Protein AF-A0A963CZF3-F1 (afdb_monomer)

Secondary structure (DSSP, 8-state):
--GGGS-GGGS-HHHHHHHHHHHHHHTT----THHHHHHHHHHHHHHHHHHH-TT--HHHHHHHHHHHHHHHHTSHHHHHHHHHHHHHHHHHHGGGHHHHHHHHHH-HHHHHHHHHHHHHHHHHHHHHHHHHHHHHHHHHHHHHHHHHHHH--

Mean predicted aligned error: 17.5 Å

Solvent-accessible surface area (backbone atoms only — not comparable to full-atom values): 8835 Å² total; per-residue (Å²): 132,82,74,80,84,53,67,72,91,78,57,56,52,59,61,54,53,50,50,52,53,53,50,42,47,73,70,70,47,89,74,59,76,68,62,60,54,52,50,54,53,50,46,50,50,50,55,52,44,42,73,77,36,79,82,66,55,59,54,78,68,44,46,67,56,52,54,52,52,47,44,58,67,74,22,71,67,29,53,53,49,51,51,59,71,46,39,69,62,44,65,71,46,60,80,48,47,63,58,53,52,44,52,70,73,65,35,68,62,63,55,48,53,52,50,51,54,53,50,52,51,52,51,53,50,53,53,52,52,51,53,52,50,52,52,51,50,53,50,50,53,51,51,52,50,53,51,48,58,65,71,75,105

pLDDT: mean 74.84, std 12.93, range [36.25, 96.06]

Structure (mmCIF, N/CA/C/O backbone):
data_AF-A0A963CZF3-F1
#
_entry.id   AF-A0A963CZF3-F1
#
loop_
_atom_site.group_PDB
_atom_site.id
_atom_site.type_symbol
_atom_site.label_atom_id
_atom_site.label_alt_id
_atom_site.label_comp_id
_atom_site.label_asym_id
_atom_site.label_entity_id
_atom_site.label_seq_id
_atom_site.pdbx_PDB_ins_code
_atom_site.Cartn_x
_atom_site.Cartn_y
_atom_site.Cartn_z
_atom_site.occupancy
_atom_site.B_iso_or_equiv
_atom_site.auth_seq_id
_atom_site.auth_comp_id
_atom_site.auth_asym_id
_atom_site.auth_atom_id
_atom_site.pdbx_PDB_model_num
ATOM 1 N N . GLU A 1 1 ? -18.343 18.651 -2.138 1.00 36.25 1 GLU A N 1
ATOM 2 C CA . GLU A 1 1 ? -18.312 19.657 -1.055 1.00 36.25 1 GLU A CA 1
ATOM 3 C C . GLU A 1 1 ? -17.444 19.188 0.106 1.00 36.25 1 GLU A C 1
ATOM 5 O O . GLU A 1 1 ? -17.446 17.982 0.386 1.00 36.25 1 GLU A O 1
ATOM 10 N N . PRO A 1 2 ? -16.677 20.097 0.735 1.00 46.62 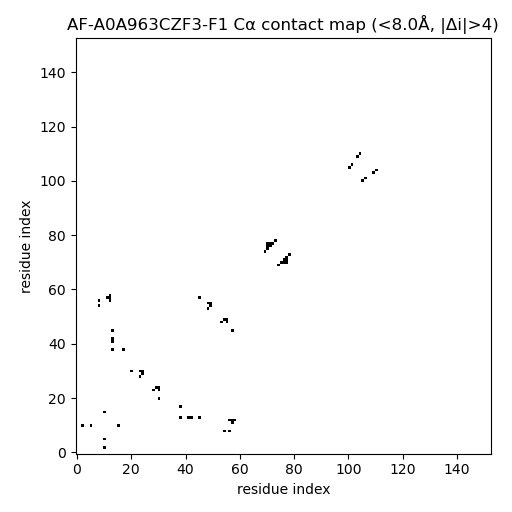2 PRO A N 1
ATOM 11 C CA . PRO A 1 2 ? -15.744 19.752 1.797 1.00 46.62 2 PRO A CA 1
ATOM 12 C C . PRO A 1 2 ? -16.531 19.398 3.064 1.00 46.62 2 PRO A C 1
ATOM 14 O O . PRO A 1 2 ? -17.229 20.217 3.645 1.00 46.62 2 PRO A O 1
ATOM 17 N N . ILE A 1 3 ? -16.435 18.134 3.482 1.00 50.88 3 ILE A N 1
ATOM 18 C CA . ILE A 1 3 ? -17.027 17.635 4.738 1.00 50.88 3 ILE A CA 1
ATOM 19 C C . ILE A 1 3 ? -16.246 18.148 5.965 1.00 50.88 3 ILE A C 1
ATOM 21 O O . ILE A 1 3 ? -16.723 18.038 7.087 1.00 50.88 3 ILE A O 1
ATOM 25 N N . PHE A 1 4 ? -15.070 18.740 5.744 1.00 44.84 4 PHE A N 1
ATOM 26 C CA . PHE A 1 4 ? -14.121 19.141 6.779 1.00 44.84 4 PHE A CA 1
ATOM 27 C C . PHE A 1 4 ? -14.515 20.387 7.591 1.00 44.84 4 PHE A C 1
ATOM 29 O O . PHE A 1 4 ? -13.958 20.565 8.667 1.00 44.84 4 PHE A O 1
ATOM 36 N N . ASP A 1 5 ? -15.484 21.195 7.140 1.00 45.16 5 ASP A N 1
ATOM 37 C CA . ASP A 1 5 ? -15.889 22.439 7.829 1.00 45.16 5 ASP A CA 1
ATOM 38 C C . ASP A 1 5 ? -17.073 22.274 8.800 1.00 45.16 5 ASP A C 1
ATOM 40 O O . ASP A 1 5 ? -17.562 23.251 9.368 1.00 45.16 5 ASP A O 1
ATOM 44 N N . LYS A 1 6 ? -17.562 21.046 9.015 1.00 49.34 6 LYS A N 1
ATOM 45 C CA . LYS A 1 6 ? -18.604 20.767 10.017 1.00 49.34 6 LYS A CA 1
ATOM 46 C C . LYS A 1 6 ? -17.974 20.184 11.285 1.00 49.34 6 LYS A C 1
ATOM 48 O O . LYS A 1 6 ? -17.048 19.379 11.170 1.00 49.34 6 LYS A O 1
ATOM 53 N N . PRO A 1 7 ? -18.446 20.557 12.492 1.00 49.00 7 PRO A N 1
ATOM 54 C CA . PRO A 1 7 ? -17.902 20.013 13.731 1.00 49.00 7 PRO A CA 1
ATOM 55 C C . PRO A 1 7 ? -17.983 18.478 13.704 1.00 49.00 7 PRO A C 1
ATOM 57 O O . PRO A 1 7 ? -19.011 17.919 13.332 1.00 49.00 7 PRO A O 1
ATOM 60 N N . LEU A 1 8 ? -16.887 17.800 14.077 1.00 49.91 8 LEU A N 1
ATOM 61 C CA . LEU A 1 8 ? -16.679 16.347 13.910 1.00 49.91 8 LEU A CA 1
ATOM 62 C C . LEU A 1 8 ? -17.843 15.464 14.404 1.00 49.91 8 LEU A C 1
ATOM 64 O O . LEU A 1 8 ? -18.061 14.389 13.852 1.00 49.91 8 LEU A O 1
ATOM 68 N N . LYS A 1 9 ? -18.618 15.941 15.386 1.00 50.28 9 LYS A N 1
ATOM 69 C CA . LYS A 1 9 ? -19.845 15.308 15.902 1.00 50.28 9 LYS A CA 1
ATOM 70 C C . LYS A 1 9 ? -20.926 15.051 14.838 1.00 50.28 9 LYS A C 1
ATOM 72 O O . LYS A 1 9 ? -21.710 14.119 14.979 1.00 50.28 9 LYS A O 1
ATOM 77 N N . ASP A 1 10 ? -20.938 15.828 13.754 1.00 54.22 10 ASP A N 1
ATOM 78 C CA . ASP A 1 10 ? -21.929 15.721 12.674 1.00 54.22 10 ASP A CA 1
ATOM 79 C C . ASP A 1 10 ? -21.458 14.804 11.524 1.00 54.22 10 ASP A C 1
ATOM 81 O O . ASP A 1 10 ? -22.196 14.548 10.565 1.00 54.22 10 ASP A O 1
ATOM 85 N N . ILE A 1 11 ? -20.221 14.293 11.594 1.00 60.56 11 ILE A N 1
ATOM 86 C CA . ILE A 1 11 ? -19.622 13.440 10.566 1.00 60.56 11 ILE A CA 1
ATOM 87 C C . ILE A 1 11 ? -19.729 11.977 11.009 1.00 60.56 11 ILE A C 1
ATOM 89 O O . ILE A 1 11 ? -18.964 11.483 11.829 1.00 60.56 11 ILE A O 1
ATOM 93 N N . SER A 1 12 ? -20.676 11.248 10.417 1.00 64.69 12 SER A N 1
ATOM 94 C CA . SER A 1 12 ? -20.800 9.798 10.605 1.00 64.69 12 SER A CA 1
ATOM 95 C C . SER A 1 12 ? -19.526 9.076 10.147 1.00 64.69 12 SER A C 1
ATOM 97 O O . SER A 1 12 ? -19.149 9.145 8.971 1.00 64.69 12 SER A O 1
ATOM 99 N N . PHE A 1 13 ? -18.890 8.347 11.069 1.00 68.19 13 PHE A N 1
ATOM 100 C CA . PHE A 1 13 ? -17.745 7.477 10.78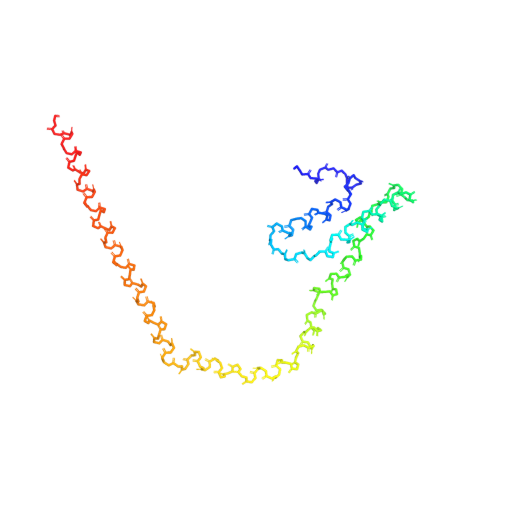9 1.00 68.19 13 PHE A CA 1
ATOM 101 C C . PHE A 1 13 ? -18.038 6.516 9.628 1.00 68.19 13 PHE A C 1
ATOM 103 O O . PHE A 1 13 ? -17.214 6.388 8.718 1.00 68.19 13 PHE A O 1
ATOM 110 N N . GLY A 1 14 ? -19.242 5.931 9.588 1.00 64.38 14 GLY A N 1
ATOM 111 C CA . GLY A 1 14 ? -19.690 5.078 8.493 1.00 64.38 14 GLY A CA 1
ATOM 112 C C . GLY A 1 14 ? -19.648 5.773 7.131 1.00 64.38 14 GLY A C 1
ATOM 113 O O . GLY A 1 14 ? -19.151 5.189 6.170 1.00 64.38 14 GLY A O 1
ATOM 114 N N . LYS A 1 15 ? -20.081 7.039 7.027 1.00 67.81 15 LYS A N 1
ATOM 115 C CA . LYS A 1 15 ? -20.038 7.809 5.763 1.00 67.81 15 LYS A CA 1
ATOM 116 C C . LYS A 1 15 ? -18.611 8.131 5.313 1.00 67.81 15 LYS A C 1
ATOM 118 O O . LYS A 1 15 ? -18.324 8.081 4.114 1.00 67.81 15 LYS A O 1
ATOM 123 N N . THR A 1 16 ? -17.720 8.449 6.249 1.00 71.06 16 THR A N 1
ATOM 124 C CA . THR A 1 16 ? -16.304 8.720 5.949 1.00 71.06 16 THR A CA 1
ATOM 125 C C . THR A 1 16 ? -15.592 7.455 5.481 1.00 71.06 16 THR A C 1
ATOM 127 O O . THR A 1 16 ? -14.933 7.471 4.441 1.00 71.06 16 THR A O 1
ATOM 130 N N . LEU A 1 17 ? -15.802 6.332 6.173 1.00 69.88 17 LEU A N 1
ATOM 131 C CA . LEU A 1 17 ? -15.264 5.030 5.782 1.00 69.88 17 LEU A CA 1
ATOM 132 C C . LEU A 1 17 ? -15.809 4.582 4.414 1.00 69.88 17 LEU A C 1
ATOM 134 O O . LEU A 1 17 ? -15.054 4.101 3.569 1.00 69.88 17 LEU A O 1
ATOM 138 N N . LEU A 1 18 ? -17.099 4.824 4.148 1.00 66.62 18 LEU A N 1
ATOM 139 C CA . LEU A 1 18 ? -17.738 4.561 2.856 1.00 66.62 18 LEU A CA 1
ATOM 140 C 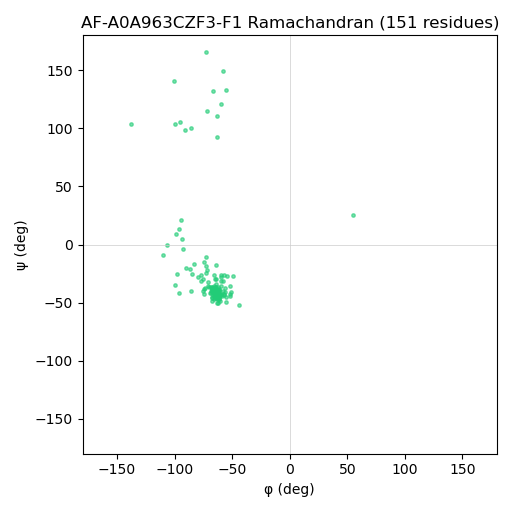C . LEU A 1 18 ? -17.055 5.332 1.717 1.00 66.62 18 LEU A C 1
ATOM 142 O O . LEU A 1 18 ? -16.779 4.757 0.664 1.00 66.62 18 LEU A O 1
ATOM 146 N N . ARG A 1 19 ? -16.746 6.619 1.928 1.00 69.19 19 ARG A N 1
ATOM 147 C CA . ARG A 1 19 ? -16.009 7.438 0.952 1.00 69.19 19 ARG A CA 1
ATOM 148 C C . ARG A 1 19 ? -14.585 6.943 0.737 1.00 69.19 19 ARG A C 1
ATOM 150 O O . ARG A 1 19 ? -14.121 6.972 -0.401 1.00 69.19 19 ARG A O 1
ATOM 157 N N . LEU A 1 20 ? -13.918 6.463 1.783 1.00 70.75 20 LEU A N 1
ATOM 158 C CA . LEU A 1 20 ? -12.561 5.922 1.702 1.00 70.75 20 LEU A CA 1
ATOM 159 C C . LEU A 1 20 ? -12.534 4.652 0.836 1.00 70.75 20 LEU A C 1
ATOM 161 O O . LEU A 1 20 ? -11.764 4.576 -0.117 1.00 70.75 20 LEU A O 1
ATOM 165 N N . PHE A 1 21 ? -13.474 3.725 1.053 1.00 64.69 21 PHE A N 1
ATOM 166 C CA . PHE A 1 21 ? -13.635 2.529 0.214 1.00 64.69 21 PHE A CA 1
ATOM 167 C C . PHE A 1 21 ? -14.116 2.833 -1.215 1.00 64.69 21 PHE A C 1
ATOM 169 O O . PHE A 1 21 ? -13.703 2.175 -2.166 1.00 64.69 21 PHE A O 1
ATOM 176 N N . GLN A 1 22 ? -14.995 3.821 -1.407 1.00 64.38 22 GLN A N 1
ATOM 177 C CA . GLN A 1 22 ? -15.424 4.253 -2.745 1.00 64.38 22 GLN A CA 1
ATOM 178 C C . GLN A 1 22 ? -14.286 4.893 -3.537 1.00 64.38 22 GLN A C 1
ATOM 180 O O . GLN A 1 22 ? -14.158 4.638 -4.731 1.00 64.38 22 GLN A O 1
ATOM 185 N N . THR A 1 23 ? -13.463 5.699 -2.871 1.00 66.75 23 THR A N 1
ATOM 186 C CA . THR A 1 23 ? -12.253 6.279 -3.456 1.00 66.75 23 THR A CA 1
ATOM 187 C C . THR A 1 23 ? -11.266 5.174 -3.802 1.00 66.75 23 THR A C 1
ATOM 189 O O . THR A 1 23 ? -10.779 5.137 -4.924 1.00 66.75 23 THR A O 1
ATOM 192 N N . ALA A 1 24 ? -11.073 4.205 -2.903 1.00 62.59 24 ALA A N 1
ATOM 193 C CA . ALA A 1 24 ? -10.225 3.048 -3.147 1.00 62.59 24 ALA A CA 1
ATOM 194 C C . ALA A 1 24 ? -10.644 2.244 -4.394 1.00 62.59 24 ALA A C 1
ATOM 196 O O . ALA A 1 24 ? -9.804 1.929 -5.231 1.00 62.59 24 ALA A O 1
ATOM 197 N N . ARG A 1 25 ? -11.952 2.006 -4.573 1.00 59.62 25 ARG A N 1
ATOM 198 C CA . ARG A 1 25 ? -12.507 1.382 -5.790 1.00 59.62 25 ARG A CA 1
ATOM 199 C C . ARG A 1 25 ? -12.302 2.216 -7.053 1.00 59.62 25 ARG A C 1
ATOM 201 O O . ARG A 1 25 ? -12.142 1.657 -8.128 1.00 59.62 25 ARG A O 1
ATOM 208 N N . ARG A 1 26 ? -12.339 3.546 -6.937 1.00 60.72 26 ARG A N 1
ATOM 209 C CA . ARG A 1 26 ? -12.163 4.474 -8.066 1.00 60.72 26 ARG A CA 1
ATOM 210 C C . ARG A 1 26 ? -10.717 4.515 -8.575 1.00 60.72 26 ARG A C 1
ATOM 212 O O . ARG A 1 26 ? -10.505 4.883 -9.720 1.00 60.72 26 ARG A O 1
ATOM 219 N N . PHE A 1 27 ? -9.757 4.121 -7.741 1.00 66.44 27 PHE A N 1
ATOM 220 C CA . PHE A 1 27 ? -8.353 3.921 -8.109 1.00 66.44 27 PHE A CA 1
ATOM 221 C C . PHE A 1 27 ? -8.037 2.460 -8.483 1.00 66.44 27 PHE A C 1
ATOM 223 O O . PHE A 1 27 ? -6.887 2.049 -8.390 1.00 66.44 27 PHE A O 1
ATOM 230 N N . GLU A 1 28 ? -9.051 1.671 -8.861 1.00 49.25 28 GLU A N 1
ATOM 231 C CA . GLU A 1 28 ? -8.915 0.273 -9.308 1.00 49.25 28 GLU A CA 1
ATOM 232 C C . GLU A 1 28 ? -8.184 -0.663 -8.324 1.00 49.25 28 GLU A C 1
ATOM 234 O O . GLU A 1 28 ? -7.654 -1.698 -8.717 1.00 49.25 28 GLU A O 1
ATOM 239 N N . MET A 1 29 ? -8.194 -0.363 -7.018 1.00 60.22 29 MET A N 1
ATOM 240 C CA . MET A 1 29 ? -7.837 -1.384 -6.028 1.00 60.22 29 MET A CA 1
ATOM 241 C C . MET A 1 29 ? -8.909 -2.487 -6.050 1.00 60.22 29 MET A C 1
ATOM 243 O O . MET A 1 29 ? -10.103 -2.179 -5.995 1.00 60.22 29 MET A O 1
ATOM 247 N N . GLU A 1 30 ? -8.517 -3.767 -6.107 1.00 48.91 30 GLU A N 1
ATOM 248 C CA . GLU A 1 30 ? -9.449 -4.902 -6.008 1.00 48.91 30 GLU A CA 1
ATOM 249 C C . GLU A 1 30 ? -10.145 -4.913 -4.635 1.00 48.91 30 GLU A C 1
ATOM 251 O O . GLU A 1 30 ? -9.656 -5.459 -3.646 1.00 48.91 30 GLU A O 1
ATOM 256 N N . VAL A 1 31 ? -11.319 -4.290 -4.546 1.00 52.25 31 VAL A N 1
ATOM 257 C CA . VAL A 1 31 ? -12.133 -4.282 -3.324 1.00 52.25 31 VAL A CA 1
ATOM 258 C C . VAL A 1 31 ? -13.097 -5.467 -3.378 1.00 52.25 31 VAL A C 1
ATOM 260 O O . VAL A 1 31 ? -14.145 -5.402 -4.020 1.00 52.25 31 VAL A O 1
ATOM 263 N N . GLN A 1 32 ? -12.737 -6.557 -2.697 1.00 47.25 32 GLN A N 1
ATOM 264 C CA . GLN A 1 32 ? -13.512 -7.802 -2.659 1.00 47.25 32 GLN A CA 1
ATOM 265 C C . GLN A 1 32 ? -14.954 -7.603 -2.119 1.00 47.25 32 GLN A C 1
ATOM 267 O O . GLN A 1 32 ? -15.169 -6.771 -1.229 1.00 47.25 32 GLN A O 1
ATOM 272 N N . PRO A 1 33 ? -15.949 -8.406 -2.562 1.00 54.66 33 PRO A N 1
ATOM 273 C CA . PRO A 1 33 ? -17.368 -8.282 -2.176 1.00 54.66 33 PRO A CA 1
ATOM 274 C C . PRO A 1 33 ? -17.643 -8.287 -0.660 1.00 54.66 33 PRO A C 1
ATOM 276 O O . PRO A 1 33 ? -18.606 -7.686 -0.185 1.00 54.66 33 PRO A O 1
ATOM 279 N N . GLN A 1 34 ? -16.767 -8.923 0.116 1.00 46.19 34 GLN A N 1
ATOM 280 C CA . GLN A 1 34 ? -16.825 -9.046 1.578 1.00 46.19 34 GLN A CA 1
ATOM 281 C C . GLN A 1 34 ? -16.806 -7.677 2.289 1.00 46.19 34 GLN A C 1
ATOM 283 O O . GLN A 1 34 ? -17.397 -7.499 3.356 1.00 46.19 34 GLN A O 1
ATOM 288 N N . LEU A 1 35 ? -16.191 -6.672 1.660 1.00 57.56 35 LEU A N 1
ATOM 289 C CA . LEU A 1 35 ? -16.068 -5.316 2.195 1.00 57.56 35 LEU A CA 1
ATOM 290 C C . LEU A 1 35 ? -17.399 -4.542 2.149 1.00 57.56 35 LEU A C 1
ATOM 292 O O . LEU A 1 35 ? -17.576 -3.581 2.894 1.00 57.56 35 LEU A O 1
ATOM 296 N N . VAL A 1 36 ? -18.370 -4.985 1.340 1.00 58.94 36 VAL A N 1
ATOM 297 C CA . VAL A 1 36 ? -19.738 -4.430 1.316 1.00 58.94 36 VAL A CA 1
ATOM 298 C C . VAL A 1 36 ? -20.566 -4.931 2.505 1.00 58.94 36 VAL A C 1
ATOM 300 O O . VAL A 1 36 ? -21.408 -4.206 3.032 1.00 58.94 36 VAL A O 1
ATOM 303 N N . LEU A 1 37 ? -20.312 -6.151 2.984 1.00 61.53 37 LEU A N 1
ATOM 304 C CA . LEU A 1 37 ? -21.008 -6.696 4.150 1.00 61.53 37 LEU A CA 1
ATOM 305 C C . LEU A 1 37 ? -20.510 -6.047 5.451 1.00 61.53 37 LEU A C 1
ATOM 307 O O . LEU A 1 37 ? -21.324 -5.689 6.300 1.00 61.53 37 LEU A O 1
ATOM 311 N N . LEU A 1 38 ? -19.201 -5.774 5.552 1.00 64.75 38 LEU A N 1
ATOM 312 C CA . LEU A 1 38 ? -18.614 -4.982 6.641 1.00 64.75 38 LEU A CA 1
ATOM 313 C C . LEU A 1 38 ? -19.273 -3.596 6.753 1.00 64.75 38 LEU A C 1
ATOM 315 O O . LEU A 1 38 ? -19.521 -3.121 7.858 1.00 64.75 38 LEU A O 1
ATOM 319 N N . GLN A 1 39 ? -19.621 -2.972 5.622 1.00 60.62 39 GLN A N 1
ATOM 320 C CA . GLN A 1 39 ? -20.329 -1.687 5.604 1.00 60.62 39 GLN A CA 1
ATOM 321 C C . GLN A 1 39 ? -21.714 -1.785 6.256 1.00 60.62 39 GLN A C 1
ATOM 323 O O . GLN A 1 39 ? -22.069 -0.899 7.029 1.00 60.62 39 GLN A O 1
ATOM 328 N N . LYS A 1 40 ? -22.478 -2.860 6.009 1.00 68.69 40 LYS A N 1
ATOM 329 C CA . LYS A 1 40 ? -23.773 -3.087 6.679 1.00 68.69 40 LYS A CA 1
ATOM 330 C C . LYS A 1 40 ? -23.604 -3.336 8.177 1.00 68.69 40 LYS A C 1
ATOM 332 O O . LYS A 1 40 ? -24.368 -2.783 8.964 1.00 68.69 40 LYS A O 1
ATOM 337 N N . THR A 1 41 ? -22.594 -4.108 8.575 1.00 74.88 41 THR A N 1
ATOM 338 C CA . THR A 1 41 ? -22.311 -4.377 9.991 1.00 74.88 41 THR A CA 1
ATOM 339 C C . THR A 1 41 ? -21.910 -3.102 10.731 1.00 74.88 41 THR A C 1
ATOM 341 O O . THR A 1 41 ? -22.450 -2.819 11.795 1.00 74.88 41 THR A O 1
ATOM 344 N N . LEU A 1 42 ? -21.027 -2.287 10.149 1.00 69.69 4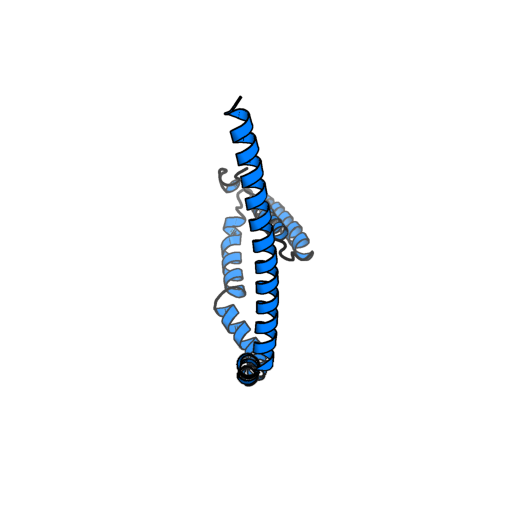2 LEU A N 1
ATOM 345 C CA . LEU A 1 42 ? -20.582 -1.027 10.746 1.00 69.69 42 LEU A CA 1
ATOM 346 C C . LEU A 1 42 ? -21.704 0.013 10.824 1.00 69.69 42 LEU A C 1
ATOM 348 O O . LEU A 1 42 ? -21.813 0.699 11.835 1.00 69.69 42 LEU A O 1
ATOM 352 N N . LEU A 1 43 ? -22.572 0.091 9.808 1.00 71.12 43 LEU A N 1
ATOM 353 C CA . LEU A 1 43 ? -23.737 0.979 9.840 1.00 71.12 43 LEU A CA 1
ATOM 354 C C . LEU A 1 43 ? -24.738 0.560 10.931 1.00 71.12 43 LEU A C 1
ATOM 356 O O . LEU A 1 43 ? -25.299 1.410 11.617 1.00 71.12 43 LEU A O 1
ATOM 360 N N . ASN A 1 44 ? -24.939 -0.748 11.116 1.00 72.69 44 ASN A N 1
ATOM 361 C CA . ASN A 1 44 ? -25.825 -1.277 12.151 1.00 72.69 44 ASN A CA 1
ATOM 362 C C . ASN A 1 44 ? -25.258 -1.054 13.563 1.00 72.69 44 ASN A C 1
ATOM 364 O O . ASN A 1 44 ? -25.985 -0.644 14.462 1.00 72.69 44 ASN A O 1
ATOM 368 N N . ILE A 1 45 ? -23.948 -1.262 13.744 1.00 72.69 45 ILE A N 1
ATOM 369 C CA . ILE A 1 45 ? -23.244 -0.973 15.004 1.00 72.69 45 ILE A CA 1
ATOM 370 C C . ILE A 1 45 ? -23.277 0.529 15.313 1.00 72.69 45 ILE A C 1
ATOM 372 O O . ILE A 1 45 ? -23.443 0.897 16.469 1.00 72.69 45 ILE A O 1
ATOM 376 N N . GLU A 1 46 ? -23.186 1.405 14.308 1.00 74.62 46 GLU A N 1
ATOM 377 C CA . GLU A 1 46 ? -23.337 2.853 14.500 1.00 74.62 46 GLU A CA 1
ATOM 378 C C . GLU A 1 46 ? -24.757 3.250 14.915 1.00 74.62 46 GLU A C 1
ATOM 380 O O . GLU A 1 46 ? -24.926 4.097 15.794 1.00 74.62 46 GLU A O 1
ATOM 385 N N . GLY A 1 47 ? -25.773 2.617 14.323 1.00 72.69 47 GLY A N 1
ATOM 386 C CA . GLY A 1 47 ? -27.169 2.800 14.717 1.00 72.69 47 GLY A CA 1
ATOM 387 C C . GLY A 1 47 ? -27.427 2.368 16.161 1.00 72.69 47 GLY A C 1
ATOM 388 O O . GLY A 1 47 ? -28.012 3.127 16.927 1.00 72.69 47 GLY A O 1
ATOM 389 N N . LEU A 1 48 ? -26.936 1.189 16.551 1.00 76.75 48 LEU A N 1
ATOM 390 C CA . LEU A 1 48 ? -27.040 0.683 17.924 1.00 76.75 48 LEU A CA 1
ATOM 391 C C . LEU A 1 48 ? -26.227 1.533 18.912 1.00 76.75 48 LEU A C 1
ATOM 393 O O . LEU A 1 48 ? -26.713 1.859 19.989 1.00 76.75 48 LEU A O 1
ATOM 397 N N . GLY A 1 49 ? -25.019 1.947 18.527 1.00 72.69 49 GLY A N 1
ATOM 398 C CA . GLY A 1 49 ? -24.143 2.791 19.337 1.00 72.69 49 GLY A CA 1
ATOM 399 C C . GLY A 1 49 ? -24.775 4.141 19.672 1.00 72.69 49 GLY A C 1
ATOM 400 O O . GLY A 1 49 ? -24.755 4.527 20.832 1.00 72.69 49 GLY A O 1
ATOM 401 N N . ARG A 1 50 ? -25.423 4.805 18.702 1.00 75.19 50 ARG A N 1
ATOM 402 C CA . ARG A 1 50 ? -26.165 6.057 18.952 1.00 75.19 50 ARG A CA 1
ATOM 403 C C . ARG A 1 50 ? -27.476 5.875 19.719 1.00 75.19 50 ARG A C 1
ATOM 405 O O . ARG A 1 50 ? -27.942 6.826 20.334 1.00 75.19 50 ARG A O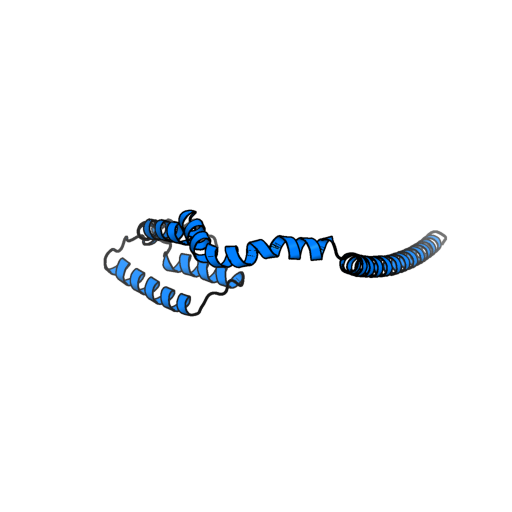 1
ATOM 412 N N . GLN A 1 51 ? -28.092 4.691 19.667 1.00 75.75 51 GLN A N 1
ATOM 413 C CA . GLN A 1 51 ? -29.254 4.378 20.511 1.00 75.75 51 GLN A CA 1
ATOM 414 C C . GLN A 1 51 ? -28.860 4.212 21.986 1.00 75.75 51 GLN A C 1
ATOM 416 O O . GLN A 1 51 ? -29.660 4.524 22.862 1.00 75.75 51 GLN A O 1
ATOM 421 N N . LEU A 1 52 ? -27.645 3.721 22.250 1.00 78.25 52 LEU A N 1
ATOM 422 C CA . LEU A 1 52 ? -27.095 3.516 23.594 1.00 78.25 52 LEU A CA 1
ATOM 423 C C . LEU A 1 52 ? -26.423 4.772 24.168 1.00 78.25 52 LEU A C 1
ATOM 425 O O . LEU A 1 52 ? -26.589 5.058 25.349 1.00 78.25 52 LEU A O 1
ATOM 429 N N . ASP A 1 53 ? -25.685 5.514 23.344 1.00 75.94 53 ASP A N 1
ATOM 430 C CA . ASP A 1 53 ? -25.031 6.776 23.694 1.00 75.94 53 ASP A CA 1
ATOM 431 C C . ASP A 1 53 ? -25.216 7.785 22.539 1.00 75.94 53 ASP A C 1
ATOM 433 O O . ASP A 1 53 ? -24.552 7.673 21.501 1.00 75.94 53 ASP A 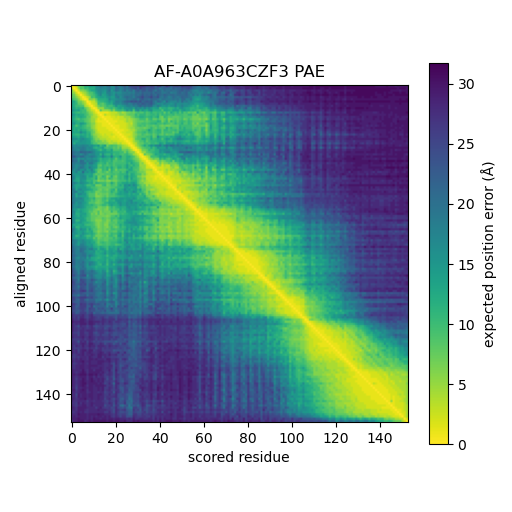O 1
ATOM 437 N N . PRO A 1 54 ? -26.130 8.764 22.685 1.00 75.19 54 PRO A N 1
ATOM 438 C CA . PRO A 1 54 ? -26.438 9.741 21.641 1.00 75.19 54 PRO A CA 1
ATOM 439 C C . PRO A 1 54 ? -25.239 10.590 21.198 1.00 75.19 54 PRO A C 1
ATOM 441 O O . PRO A 1 54 ? -25.210 11.034 20.048 1.00 75.19 54 PRO A O 1
ATOM 444 N N . ASP A 1 55 ? -24.251 10.784 22.077 1.00 72.06 55 ASP A N 1
ATOM 445 C CA . ASP A 1 55 ? -23.072 11.625 21.845 1.00 72.06 55 ASP A CA 1
ATOM 446 C C . ASP A 1 55 ? -21.834 10.807 21.416 1.00 72.06 55 ASP A C 1
ATOM 448 O O . ASP A 1 55 ? -20.722 11.340 21.315 1.00 72.06 55 ASP A O 1
ATOM 452 N N . LEU A 1 56 ? -22.011 9.511 21.123 1.00 72.00 56 LEU A N 1
ATOM 453 C CA . LEU A 1 56 ? -20.931 8.601 20.752 1.00 72.00 56 LEU A CA 1
ATOM 454 C C . LEU A 1 56 ? -20.239 9.010 19.440 1.00 72.00 56 LEU A C 1
ATOM 456 O O . LEU A 1 56 ? -20.754 8.816 18.333 1.00 72.00 56 LEU A O 1
ATOM 460 N N . ASP A 1 57 ? -18.991 9.462 19.559 1.00 73.31 57 ASP A N 1
ATOM 461 C CA . ASP A 1 57 ? -18.057 9.591 18.440 1.00 73.31 57 ASP A CA 1
ATOM 462 C C . ASP A 1 57 ? -17.326 8.255 18.197 1.00 73.31 57 ASP A C 1
ATOM 464 O O . ASP A 1 57 ? -16.355 7.883 18.875 1.00 73.31 57 ASP A O 1
ATOM 468 N N . LEU A 1 58 ? -17.792 7.515 17.188 1.00 71.50 58 LEU A N 1
ATOM 469 C CA . LEU A 1 58 ? -17.193 6.242 16.781 1.00 71.50 58 LEU A CA 1
ATOM 470 C C . LEU A 1 58 ? -15.775 6.386 16.236 1.00 71.50 58 LEU A C 1
ATOM 472 O O . LEU A 1 58 ? -14.990 5.455 16.387 1.00 71.50 58 LEU A O 1
ATOM 476 N N . TRP A 1 59 ? -15.416 7.516 15.621 1.00 71.94 59 TRP A N 1
ATOM 477 C CA . TRP A 1 59 ? -14.054 7.722 15.129 1.00 71.94 59 TRP A CA 1
ATOM 478 C C . TRP A 1 59 ? -13.083 7.816 16.298 1.00 71.94 59 TRP A C 1
ATOM 480 O O . TRP A 1 59 ? -12.078 7.102 16.333 1.00 71.94 59 TRP A O 1
ATOM 490 N N . LYS A 1 60 ? -13.420 8.639 17.297 1.00 73.31 60 LYS A N 1
ATOM 491 C CA . LYS A 1 60 ? -12.625 8.784 18.520 1.00 73.31 60 LYS A CA 1
ATOM 492 C C . LYS A 1 60 ? -12.456 7.446 19.243 1.00 73.31 60 LYS A C 1
ATOM 494 O O . LYS A 1 60 ? -11.362 7.137 19.714 1.00 73.31 60 LYS A O 1
ATOM 499 N N . THR A 1 61 ? -13.514 6.640 19.276 1.00 76.06 61 THR A N 1
ATOM 500 C CA . THR A 1 61 ? -13.522 5.335 19.951 1.00 76.06 61 THR A CA 1
ATOM 501 C C . THR A 1 61 ? -12.771 4.252 19.163 1.00 76.06 61 THR A C 1
ATOM 503 O O . THR A 1 61 ? -12.040 3.454 19.749 1.00 76.06 61 THR A O 1
ATOM 506 N N . ALA A 1 62 ? -12.900 4.222 17.832 1.00 78.19 62 ALA A N 1
ATOM 507 C CA . ALA A 1 62 ? -12.318 3.186 16.973 1.00 78.19 62 ALA A CA 1
ATOM 508 C C . ALA A 1 62 ? -10.853 3.448 16.579 1.00 78.19 62 ALA A C 1
ATOM 510 O O . ALA A 1 62 ? -10.114 2.496 16.315 1.00 78.19 62 ALA A O 1
ATOM 511 N N . LYS A 1 63 ? -10.404 4.713 16.570 1.00 77.19 63 LYS A N 1
ATOM 512 C CA . LYS A 1 63 ? -9.029 5.122 16.231 1.00 77.19 63 LYS A CA 1
ATOM 513 C C . LYS A 1 63 ? -7.926 4.252 16.864 1.00 77.19 63 LYS A C 1
ATOM 515 O O . LYS A 1 63 ? -7.096 3.744 16.110 1.00 77.19 63 LYS A O 1
ATOM 520 N N . PRO A 1 64 ? -7.898 4.008 18.190 1.00 82.50 64 PRO A N 1
ATOM 521 C CA . PRO A 1 64 ? -6.818 3.230 18.799 1.00 82.50 64 PRO A CA 1
ATOM 522 C C . PRO A 1 64 ? -6.798 1.761 18.348 1.00 82.50 64 PRO A C 1
ATOM 524 O O . PRO A 1 64 ? -5.744 1.129 18.358 1.00 82.50 64 PRO A O 1
ATOM 527 N N . PHE A 1 65 ? -7.939 1.195 17.945 1.00 77.25 65 PHE A N 1
ATOM 528 C CA . PHE A 1 65 ? -8.001 -0.166 17.405 1.00 77.25 65 PHE A CA 1
ATOM 529 C C . PHE A 1 65 ? -7.441 -0.222 15.984 1.00 77.25 65 PHE A C 1
ATOM 531 O O . PHE A 1 65 ? -6.657 -1.117 15.675 1.00 77.25 65 PHE A O 1
ATOM 538 N N . LEU A 1 66 ? -7.792 0.764 15.152 1.00 77.44 66 LEU A N 1
ATOM 539 C CA . LEU A 1 66 ? -7.270 0.899 13.792 1.00 77.44 66 LEU A CA 1
ATOM 540 C C . LEU A 1 66 ? -5.751 1.098 13.791 1.00 77.44 66 LEU A C 1
ATOM 542 O O . LEU A 1 66 ? -5.054 0.422 13.042 1.00 77.44 66 LEU A O 1
ATOM 546 N N . GLU A 1 67 ? -5.227 1.965 14.661 1.00 79.62 67 GLU A N 1
ATOM 547 C CA . GLU A 1 67 ? -3.782 2.205 14.780 1.00 79.62 67 GLU A CA 1
ATOM 548 C C . GLU A 1 67 ? -3.016 0.940 15.190 1.00 79.62 67 GLU A C 1
ATOM 550 O O . GLU A 1 67 ? -1.977 0.631 14.604 1.00 79.62 67 GLU A O 1
ATOM 555 N N . ARG A 1 68 ? -3.532 0.171 16.159 1.00 79.62 68 ARG A N 1
ATOM 556 C CA . ARG A 1 68 ? -2.920 -1.107 16.560 1.00 79.62 68 ARG A CA 1
ATOM 557 C C . ARG A 1 68 ? -2.929 -2.125 15.425 1.00 79.62 68 ARG A C 1
ATOM 559 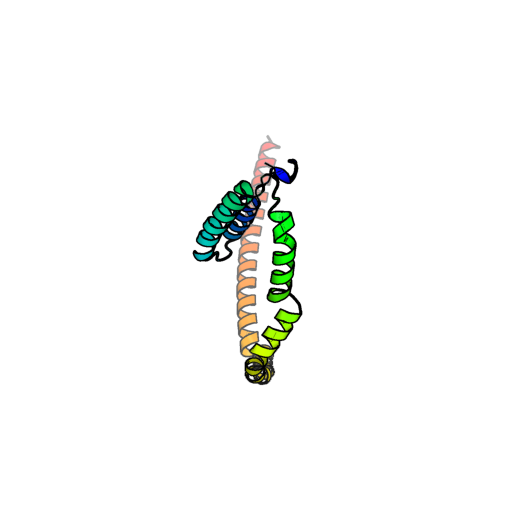O O . ARG A 1 68 ? -1.877 -2.663 15.094 1.00 79.62 68 ARG A O 1
ATOM 566 N N . TRP A 1 69 ? -4.081 -2.330 14.793 1.00 77.56 69 TRP A N 1
ATOM 567 C CA . TRP A 1 69 ? -4.214 -3.274 13.684 1.00 77.56 69 TRP A CA 1
ATOM 568 C C . TRP A 1 69 ? -3.299 -2.909 12.508 1.00 77.56 69 TRP A C 1
ATOM 570 O O . TRP A 1 69 ? -2.603 -3.761 11.962 1.00 77.56 69 TRP A O 1
ATOM 580 N N . MET A 1 70 ? -3.229 -1.625 12.150 1.00 70.81 70 MET A N 1
ATOM 581 C CA . MET A 1 70 ? -2.390 -1.165 11.045 1.00 70.81 70 MET A CA 1
ATOM 582 C C . MET A 1 70 ? -0.898 -1.364 11.350 1.00 70.81 70 MET A C 1
ATOM 584 O O . MET A 1 70 ? -0.149 -1.796 10.477 1.00 70.81 70 MET A O 1
ATOM 588 N N . ASN A 1 71 ? -0.472 -1.155 12.600 1.00 76.25 71 ASN A N 1
ATOM 589 C CA . ASN A 1 71 ? 0.888 -1.475 13.045 1.00 76.25 71 ASN A CA 1
ATOM 590 C C . ASN A 1 71 ? 1.203 -2.983 12.996 1.00 76.25 71 ASN A C 1
ATOM 592 O O . ASN A 1 71 ? 2.356 -3.363 12.790 1.00 76.25 71 ASN A O 1
ATOM 596 N N . GLU A 1 72 ? 0.210 -3.853 13.170 1.00 74.88 72 GLU A N 1
ATOM 597 C CA . GLU A 1 72 ? 0.379 -5.312 13.106 1.00 74.88 72 GLU A CA 1
ATOM 598 C C . GLU A 1 72 ? 0.441 -5.864 11.674 1.00 74.88 72 GLU A C 1
ATOM 600 O O . GLU A 1 72 ? 1.076 -6.904 11.454 1.00 74.88 72 GLU A O 1
ATOM 605 N N . GLN A 1 73 ? -0.203 -5.180 10.723 1.00 69.94 73 GLN A N 1
ATOM 606 C CA . GLN A 1 73 ? -0.277 -5.577 9.311 1.00 69.94 73 GLN A CA 1
ATOM 607 C C . GLN A 1 73 ? 0.775 -4.888 8.433 1.00 69.94 73 GLN A C 1
ATOM 609 O O . GLN A 1 73 ? 1.381 -5.528 7.582 1.00 69.94 73 GLN A O 1
ATOM 614 N N . VAL A 1 74 ? 1.017 -3.592 8.646 1.00 70.62 74 VAL A N 1
ATOM 615 C CA . VAL A 1 74 ? 1.894 -2.752 7.803 1.00 70.62 74 VAL A CA 1
ATOM 616 C C . VAL A 1 74 ? 3.186 -2.357 8.535 1.00 70.62 74 VAL A C 1
ATOM 618 O O . VAL A 1 74 ? 4.109 -1.806 7.941 1.00 70.62 74 VAL A O 1
ATOM 621 N N . GLY A 1 75 ? 3.294 -2.638 9.836 1.00 77.75 75 GLY A N 1
ATOM 622 C CA . GLY A 1 75 ? 4.464 -2.254 10.624 1.00 77.75 75 GLY A CA 1
ATOM 623 C C . GLY A 1 75 ? 5.721 -3.079 10.334 1.00 77.75 75 GLY A C 1
ATOM 624 O O . GLY A 1 75 ? 5.678 -4.182 9.790 1.00 77.75 75 GLY A O 1
ATOM 625 N N . TRP A 1 76 ? 6.865 -2.575 10.809 1.00 80.31 76 TRP A N 1
ATOM 626 C CA . TRP A 1 76 ? 8.176 -3.234 10.692 1.00 80.31 76 TRP A CA 1
ATOM 627 C C . TRP A 1 76 ? 8.173 -4.690 11.185 1.00 80.31 76 TRP A C 1
ATOM 629 O O . TRP A 1 76 ? 8.803 -5.565 10.597 1.00 80.31 76 TRP A O 1
ATOM 639 N N . ARG A 1 77 ? 7.403 -4.978 12.242 1.00 81.56 77 ARG A N 1
ATOM 640 C CA . ARG A 1 77 ? 7.225 -6.338 12.772 1.00 81.56 77 ARG A CA 1
ATOM 641 C C . ARG A 1 77 ? 6.559 -7.283 11.770 1.00 81.56 77 ARG A C 1
ATOM 643 O O . ARG A 1 77 ? 6.947 -8.445 11.707 1.00 81.56 77 ARG A O 1
ATOM 650 N N . ALA A 1 78 ? 5.586 -6.793 11.004 1.00 77.62 78 ALA A N 1
ATOM 651 C CA . ALA A 1 78 ? 4.913 -7.563 9.965 1.00 77.62 78 ALA A CA 1
ATOM 652 C C . ALA A 1 78 ? 5.869 -7.870 8.812 1.00 77.62 78 ALA A C 1
ATOM 654 O O . ALA A 1 78 ? 5.981 -9.020 8.406 1.00 77.62 78 ALA A O 1
ATOM 655 N N . LEU A 1 79 ? 6.630 -6.864 8.370 1.00 80.88 79 LEU A N 1
ATOM 656 C CA . LEU A 1 79 ? 7.677 -7.021 7.358 1.00 80.88 79 LEU A CA 1
ATOM 657 C C . LEU A 1 79 ? 8.704 -8.088 7.750 1.00 80.88 79 LEU A C 1
ATOM 659 O O . LEU A 1 79 ? 8.978 -8.991 6.966 1.00 80.88 79 LEU A O 1
ATOM 663 N N . VAL A 1 80 ? 9.238 -8.026 8.973 1.00 87.44 80 VAL A N 1
ATOM 664 C CA . VAL A 1 80 ? 10.214 -9.015 9.462 1.00 87.44 80 VAL A CA 1
ATOM 665 C C . VAL A 1 80 ? 9.594 -10.410 9.576 1.00 87.44 80 VAL A C 1
ATOM 667 O O . VAL A 1 80 ? 10.243 -11.398 9.237 1.00 87.44 80 VAL A O 1
ATOM 670 N N . ARG A 1 81 ? 8.342 -10.508 10.037 1.00 85.31 81 ARG A N 1
ATOM 671 C CA . ARG A 1 81 ? 7.613 -11.780 10.128 1.00 85.31 81 ARG A CA 1
ATOM 672 C C . ARG A 1 81 ? 7.421 -12.405 8.746 1.00 85.31 81 ARG A C 1
ATOM 674 O O . ARG A 1 81 ? 7.812 -13.551 8.566 1.00 85.31 81 ARG A O 1
ATOM 681 N N . HIS A 1 82 ? 6.925 -11.643 7.775 1.00 82.31 82 HIS A N 1
ATOM 682 C CA . HIS A 1 82 ? 6.737 -12.117 6.404 1.00 82.31 82 HIS A CA 1
ATOM 683 C C . HIS A 1 82 ? 8.061 -12.477 5.731 1.00 82.31 82 HIS A C 1
ATOM 685 O O . HIS A 1 82 ? 8.170 -13.538 5.131 1.00 82.31 82 HIS A O 1
ATOM 691 N N . ALA A 1 83 ? 9.107 -11.668 5.915 1.00 83.19 83 ALA A N 1
ATOM 692 C CA . ALA A 1 83 ? 10.440 -12.006 5.425 1.00 83.19 83 ALA A CA 1
ATOM 693 C C . ALA A 1 83 ? 10.959 -13.323 6.027 1.00 83.19 83 ALA A C 1
ATOM 695 O O . ALA A 1 83 ? 11.623 -14.090 5.339 1.00 83.19 83 ALA A O 1
ATOM 696 N N . ARG A 1 84 ? 10.649 -13.616 7.298 1.00 86.12 84 ARG A N 1
ATOM 697 C CA . ARG A 1 84 ? 11.024 -14.875 7.957 1.00 86.12 84 ARG A CA 1
ATOM 698 C C . ARG A 1 84 ? 10.188 -16.066 7.483 1.00 86.12 84 ARG A C 1
ATOM 700 O O . ARG A 1 84 ? 10.731 -17.160 7.370 1.00 86.12 84 ARG A O 1
ATOM 707 N N . GLU A 1 85 ? 8.901 -15.863 7.225 1.00 86.12 85 GLU A N 1
ATOM 708 C CA . GLU A 1 85 ? 7.999 -16.874 6.656 1.00 86.12 85 GLU A CA 1
ATOM 709 C C . GLU A 1 85 ? 8.414 -17.248 5.224 1.00 86.12 85 GLU A C 1
ATOM 711 O O . GLU A 1 85 ? 8.431 -18.425 4.874 1.00 86.12 85 GLU A O 1
ATOM 716 N N . GLU A 1 86 ? 8.834 -16.262 4.430 1.00 83.38 86 GLU A N 1
ATOM 717 C CA . GLU A 1 86 ? 9.303 -16.424 3.046 1.00 83.38 86 GLU A CA 1
ATOM 718 C C . GLU A 1 86 ? 10.785 -16.835 2.941 1.00 83.38 86 GLU A C 1
ATOM 720 O O . GLU A 1 86 ? 11.228 -17.332 1.900 1.00 83.38 86 GLU A O 1
ATOM 725 N N . ALA A 1 87 ? 11.565 -16.677 4.019 1.00 83.88 87 ALA A N 1
ATOM 726 C CA . ALA A 1 87 ? 13.003 -16.960 4.049 1.00 83.88 87 ALA A CA 1
ATOM 727 C C . ALA A 1 87 ? 13.397 -18.353 3.510 1.00 83.88 87 ALA A C 1
ATOM 729 O O . ALA A 1 87 ? 14.390 -18.430 2.779 1.00 83.88 87 ALA A O 1
ATOM 730 N N . PRO A 1 88 ? 12.665 -19.455 3.792 1.00 81.81 88 PRO A N 1
ATOM 731 C CA . PRO A 1 88 ? 12.986 -20.767 3.229 1.00 81.81 88 PRO A CA 1
ATOM 732 C C . PRO A 1 88 ? 12.889 -20.798 1.695 1.00 81.81 88 PRO A C 1
ATOM 734 O O . PRO A 1 88 ? 13.722 -21.420 1.036 1.00 81.81 88 PRO A O 1
ATOM 737 N N . GLY A 1 89 ? 11.919 -20.087 1.110 1.00 78.50 89 GLY A N 1
ATOM 738 C CA . GLY A 1 89 ? 11.776 -19.958 -0.344 1.00 78.50 89 GLY A CA 1
ATOM 739 C C . GLY A 1 89 ? 12.875 -19.090 -0.962 1.00 78.50 89 GLY A C 1
ATOM 740 O O . GLY A 1 89 ? 13.394 -19.388 -2.044 1.00 78.50 89 GLY A O 1
ATOM 741 N N . TRP A 1 90 ? 13.309 -18.052 -0.244 1.00 78.25 90 TRP A N 1
ATOM 742 C CA . TRP A 1 90 ? 14.424 -17.210 -0.677 1.00 78.25 90 TRP A CA 1
ATOM 743 C C . TRP A 1 90 ? 15.748 -17.967 -0.652 1.00 78.25 90 TRP A C 1
ATOM 745 O O . TRP A 1 90 ? 16.536 -17.809 -1.579 1.00 78.25 90 TRP A O 1
ATOM 755 N N . ALA A 1 91 ? 15.977 -18.847 0.326 1.00 79.00 91 ALA A N 1
ATOM 756 C CA . ALA A 1 91 ? 17.174 -19.687 0.386 1.00 79.00 91 ALA A CA 1
ATOM 757 C C . ALA A 1 91 ? 17.324 -20.606 -0.844 1.00 79.00 91 ALA A C 1
ATOM 759 O O . ALA A 1 91 ? 18.443 -20.859 -1.287 1.00 79.00 91 ALA A O 1
ATOM 760 N N . ALA A 1 92 ? 16.215 -21.051 -1.443 1.00 74.69 92 ALA A N 1
ATOM 761 C CA . ALA A 1 92 ? 16.230 -21.830 -2.682 1.00 74.69 92 ALA A CA 1
ATOM 762 C C . ALA A 1 92 ? 16.478 -20.972 -3.941 1.00 74.69 92 ALA A C 1
ATOM 764 O O . ALA A 1 92 ? 16.992 -21.470 -4.945 1.00 74.69 92 ALA A O 1
ATOM 765 N N . THR A 1 93 ? 16.136 -19.681 -3.903 1.00 73.12 93 THR A N 1
ATOM 766 C CA . THR A 1 93 ? 16.142 -18.784 -5.075 1.00 73.12 93 THR A CA 1
ATOM 767 C C . THR A 1 93 ? 17.392 -17.894 -5.137 1.00 73.12 93 THR A C 1
ATOM 769 O O . THR A 1 93 ? 17.940 -17.662 -6.215 1.00 73.12 93 THR A O 1
ATOM 772 N N . LEU A 1 94 ? 17.913 -17.462 -3.984 1.00 80.50 94 LEU A N 1
ATOM 773 C CA . LEU A 1 94 ? 19.137 -16.659 -3.833 1.00 80.50 94 LEU A CA 1
ATOM 774 C C . LEU A 1 94 ? 20.360 -17.247 -4.559 1.00 80.50 94 LEU A C 1
ATOM 776 O O . LEU A 1 94 ? 21.028 -16.500 -5.274 1.00 80.50 94 LEU A O 1
ATOM 780 N N . PRO A 1 95 ? 20.642 -18.564 -4.478 1.00 80.81 95 PRO A N 1
ATOM 781 C CA . PRO A 1 95 ? 21.764 -19.173 -5.196 1.00 80.81 95 PRO A CA 1
ATOM 782 C C . PRO A 1 95 ? 21.629 -19.110 -6.726 1.00 80.81 95 PRO A C 1
ATOM 784 O O . PRO A 1 95 ? 22.609 -19.293 -7.446 1.00 80.81 95 PRO A O 1
ATOM 787 N N . GLN A 1 96 ? 20.420 -18.866 -7.243 1.00 78.75 96 GLN A N 1
ATOM 788 C CA . GLN A 1 96 ? 20.129 -18.805 -8.676 1.00 78.75 96 GLN A CA 1
ATOM 789 C C . GLN A 1 96 ? 20.296 -17.389 -9.244 1.00 78.75 96 GLN A C 1
ATOM 791 O O . GLN A 1 96 ? 20.521 -17.237 -10.448 1.00 78.75 96 GLN A O 1
ATOM 796 N N . LEU A 1 97 ? 20.254 -16.356 -8.392 1.00 82.69 97 LEU A N 1
ATOM 797 C CA . LEU A 1 97 ? 20.429 -14.957 -8.794 1.00 82.69 97 LEU A CA 1
ATOM 798 C C . LEU A 1 97 ? 21.740 -14.697 -9.548 1.00 82.69 97 LEU A C 1
ATOM 800 O O . LEU A 1 97 ? 21.670 -14.076 -10.609 1.00 82.69 97 LEU A O 1
ATOM 804 N N . PRO A 1 98 ? 22.914 -15.207 -9.116 1.00 82.00 98 PRO A N 1
ATOM 805 C CA . PRO A 1 98 ? 24.153 -15.028 -9.865 1.00 82.00 98 PRO A CA 1
ATOM 806 C C . PRO A 1 98 ? 24.042 -15.543 -11.299 1.00 82.00 98 PRO A C 1
ATOM 808 O O . PRO A 1 98 ? 24.494 -14.867 -12.214 1.00 82.00 98 PRO A O 1
ATOM 811 N N . ARG A 1 99 ? 23.386 -16.693 -11.520 1.00 78.75 99 ARG A N 1
ATOM 812 C CA . ARG A 1 99 ? 23.170 -17.257 -12.864 1.00 78.75 99 ARG A CA 1
ATOM 813 C C . ARG A 1 99 ? 22.224 -16.405 -13.704 1.00 78.75 99 ARG A C 1
ATOM 815 O O . ARG A 1 99 ? 22.470 -16.256 -14.896 1.00 78.75 99 ARG A O 1
ATOM 822 N N . LEU A 1 100 ? 21.164 -15.848 -13.116 1.00 79.56 100 LEU A N 1
ATOM 823 C CA . LEU A 1 100 ? 20.242 -14.950 -13.822 1.00 79.56 100 LEU A CA 1
ATOM 824 C C . LEU A 1 100 ? 20.937 -13.646 -14.229 1.00 79.56 100 LEU A C 1
ATOM 826 O O . LEU A 1 100 ? 20.831 -13.235 -15.381 1.00 79.56 100 LEU A O 1
ATOM 830 N N . VAL A 1 101 ? 21.723 -13.058 -13.324 1.00 81.75 101 VAL A N 1
ATOM 831 C CA . VAL A 1 101 ? 22.541 -11.869 -13.599 1.00 81.75 101 VAL A CA 1
ATOM 832 C C . VAL A 1 101 ? 23.604 -12.175 -14.657 1.00 81.75 101 VAL A C 1
ATOM 834 O O . VAL A 1 101 ? 23.758 -11.408 -15.603 1.00 81.75 101 VAL A O 1
ATOM 837 N N . HIS A 1 102 ? 24.289 -13.320 -14.567 1.00 79.31 102 HIS A N 1
ATOM 838 C CA . HIS A 1 102 ? 25.271 -13.727 -15.575 1.00 79.31 102 HIS A CA 1
ATOM 839 C C . HIS A 1 102 ? 24.640 -14.004 -16.938 1.00 79.31 102 HIS A C 1
ATOM 841 O O . HIS A 1 102 ? 25.246 -13.680 -17.946 1.00 79.31 102 HIS A O 1
ATOM 847 N N . ARG A 1 103 ? 23.430 -14.566 -17.016 1.00 76.38 103 ARG A N 1
ATOM 848 C CA . ARG A 1 103 ? 22.731 -14.701 -18.305 1.00 76.38 103 ARG A CA 1
ATOM 849 C C . ARG A 1 103 ? 22.316 -13.344 -18.862 1.00 76.38 103 ARG A C 1
ATOM 851 O O . ARG A 1 103 ? 22.484 -13.109 -20.054 1.00 76.38 103 ARG A O 1
ATOM 858 N N . ALA A 1 104 ? 21.808 -12.450 -18.017 1.00 74.50 104 ALA A N 1
ATOM 859 C CA . ALA A 1 104 ? 21.383 -11.121 -18.447 1.00 74.50 104 ALA A CA 1
ATOM 860 C C . ALA A 1 104 ? 22.561 -10.265 -18.947 1.00 74.50 104 ALA A C 1
ATOM 862 O O . ALA A 1 104 ? 22.419 -9.536 -19.924 1.00 74.50 104 ALA A O 1
ATOM 863 N N . LEU A 1 105 ? 23.726 -10.372 -18.298 1.00 75.19 105 LEU A N 1
ATOM 864 C CA . LEU A 1 105 ? 24.908 -9.556 -18.602 1.00 75.19 105 LEU A CA 1
ATOM 865 C C . LEU A 1 105 ? 25.938 -10.253 -19.501 1.00 75.19 105 LEU A C 1
ATOM 867 O O . LEU A 1 105 ? 26.716 -9.585 -20.172 1.00 75.19 105 LEU A O 1
ATOM 871 N N . GLY A 1 106 ? 25.972 -11.582 -19.496 1.00 67.31 106 GLY A N 1
ATOM 872 C CA . GLY A 1 106 ? 27.024 -12.393 -20.108 1.00 67.31 106 GLY A CA 1
ATOM 873 C C . GLY A 1 106 ? 26.623 -13.097 -21.398 1.00 67.31 106 GLY A C 1
ATOM 874 O O . GLY A 1 106 ? 27.465 -13.782 -21.966 1.00 67.31 106 GLY A O 1
ATOM 875 N N . THR A 1 107 ? 25.384 -12.942 -21.880 1.00 67.88 107 THR A N 1
ATOM 876 C CA . THR A 1 107 ? 24.973 -13.480 -23.188 1.00 67.88 107 THR A CA 1
ATOM 877 C C . THR A 1 107 ? 25.109 -12.376 -24.245 1.00 67.88 107 THR A C 1
ATOM 879 O O . THR A 1 107 ? 24.269 -11.468 -24.274 1.00 67.88 107 THR A O 1
ATOM 882 N N . PRO A 1 108 ? 26.130 -12.413 -25.127 1.00 64.69 108 PRO A N 1
ATOM 883 C CA . PRO A 1 108 ? 26.316 -11.399 -26.167 1.00 64.69 108 PRO A CA 1
ATOM 884 C C . PRO A 1 108 ? 25.097 -11.300 -27.088 1.00 64.69 108 PRO A C 1
ATOM 886 O O . PRO A 1 108 ? 24.749 -10.206 -27.524 1.00 64.69 108 PRO A O 1
ATOM 889 N N . ASP A 1 109 ? 24.401 -12.419 -27.302 1.00 70.06 109 ASP A N 1
ATOM 890 C CA . ASP A 1 109 ? 23.224 -12.505 -28.168 1.00 70.06 109 ASP A CA 1
ATOM 891 C C . ASP A 1 109 ? 22.007 -11.758 -27.609 1.00 70.06 109 ASP A C 1
ATOM 893 O O . ASP A 1 109 ? 21.283 -11.115 -28.365 1.00 70.06 109 ASP A O 1
ATOM 897 N N . ALA A 1 110 ? 21.801 -11.759 -26.287 1.00 71.12 110 ALA A N 1
ATOM 898 C CA . ALA A 1 110 ? 20.697 -11.025 -25.659 1.00 71.12 110 ALA A CA 1
ATOM 899 C C . ALA A 1 110 ? 20.901 -9.503 -25.775 1.00 71.12 110 ALA A C 1
ATOM 901 O O . ALA A 1 110 ? 19.976 -8.747 -26.091 1.00 71.12 110 ALA A O 1
ATOM 902 N N . LEU A 1 111 ? 22.145 -9.054 -25.591 1.00 72.88 111 LEU A N 1
ATOM 903 C CA . LEU A 1 111 ? 22.535 -7.660 -25.794 1.00 72.88 111 LEU A CA 1
ATOM 904 C C . LEU A 1 111 ? 22.514 -7.278 -27.281 1.00 72.88 111 LEU A C 1
ATOM 906 O O . LEU A 1 111 ? 22.115 -6.163 -27.614 1.00 72.88 111 LEU A O 1
ATOM 910 N N . ALA A 1 112 ? 22.894 -8.187 -28.182 1.00 76.56 112 ALA A N 1
ATOM 911 C CA . ALA A 1 112 ? 22.833 -7.975 -29.625 1.00 76.56 112 ALA A CA 1
ATOM 912 C C . ALA A 1 112 ? 21.387 -7.863 -30.129 1.00 76.56 112 ALA A C 1
ATOM 914 O O . ALA A 1 112 ? 21.089 -6.943 -30.891 1.00 76.56 112 ALA A O 1
ATOM 915 N N . ALA A 1 113 ? 20.480 -8.722 -29.655 1.00 81.19 113 ALA A N 1
ATOM 916 C CA . ALA A 1 113 ? 19.054 -8.659 -29.969 1.00 81.19 113 ALA A CA 1
ATOM 917 C C . ALA A 1 113 ? 18.436 -7.338 -29.488 1.00 81.19 113 ALA A C 1
ATOM 919 O O . ALA A 1 113 ? 17.790 -6.631 -30.259 1.00 81.19 113 ALA A O 1
ATOM 920 N N . THR A 1 114 ? 18.735 -6.937 -28.248 1.00 82.31 114 THR A N 1
ATOM 921 C CA . THR A 1 114 ? 18.272 -5.654 -27.693 1.00 82.31 114 THR A CA 1
ATOM 922 C C . THR A 1 114 ? 18.818 -4.462 -28.488 1.00 82.31 114 THR A C 1
ATOM 924 O O . THR A 1 114 ? 18.088 -3.522 -28.802 1.00 82.31 114 THR A O 1
ATOM 927 N N . ARG A 1 115 ? 20.102 -4.496 -28.874 1.00 81.62 115 ARG A N 1
ATOM 928 C CA . ARG A 1 115 ? 20.717 -3.459 -29.720 1.00 81.62 115 ARG A CA 1
ATOM 929 C C . ARG A 1 115 ? 20.105 -3.405 -31.119 1.00 81.62 115 ARG A C 1
ATOM 931 O O . ARG A 1 115 ? 19.935 -2.306 -31.643 1.00 81.62 115 ARG A O 1
ATOM 938 N N . GLN A 1 116 ? 19.770 -4.546 -31.723 1.00 85.19 116 GLN A N 1
ATOM 939 C CA . GLN A 1 116 ? 19.083 -4.588 -33.017 1.00 85.19 116 GLN A CA 1
ATOM 940 C C . GLN A 1 116 ? 17.681 -3.979 -32.935 1.00 85.19 116 GLN A C 1
ATOM 942 O O . GLN A 1 116 ? 17.314 -3.203 -33.818 1.00 85.19 116 GLN A O 1
ATOM 947 N N . GLU A 1 117 ? 16.930 -4.265 -31.871 1.00 86.50 117 GLU A N 1
ATOM 948 C CA . GLU A 1 117 ? 15.604 -3.683 -31.633 1.00 86.50 117 GLU A CA 1
ATOM 949 C C . GLU A 1 117 ? 15.692 -2.150 -31.518 1.00 86.50 117 GLU A C 1
ATOM 951 O O . GLU A 1 117 ? 15.006 -1.414 -32.232 1.00 86.50 117 GLU A O 1
ATOM 956 N N . LEU A 1 118 ? 16.635 -1.652 -30.710 1.00 88.12 118 LEU A N 1
ATOM 957 C CA . LEU A 1 118 ? 16.900 -0.217 -30.560 1.00 88.12 118 LEU A CA 1
ATOM 958 C C . LEU A 1 118 ? 17.335 0.441 -31.879 1.00 88.12 118 LEU A C 1
ATOM 960 O O . LEU A 1 118 ? 16.889 1.544 -32.199 1.00 88.12 118 LEU A O 1
ATOM 964 N N . ALA A 1 119 ? 18.171 -0.232 -32.676 1.00 87.12 119 ALA A N 1
ATOM 965 C CA . ALA A 1 119 ? 18.608 0.270 -33.977 1.00 87.12 119 ALA A CA 1
ATOM 966 C C . ALA A 1 119 ? 17.451 0.357 -34.988 1.00 87.12 119 ALA A C 1
ATOM 968 O O . ALA A 1 119 ? 17.375 1.326 -35.748 1.00 87.12 119 ALA A O 1
ATOM 969 N N . ARG A 1 120 ? 16.523 -0.611 -34.977 1.00 87.62 120 ARG A N 1
ATOM 970 C CA . ARG A 1 120 ? 15.307 -0.587 -35.809 1.00 87.62 120 ARG A CA 1
ATOM 971 C C . ARG A 1 120 ? 14.403 0.587 -35.444 1.00 87.62 120 ARG A C 1
ATOM 973 O O . ARG A 1 120 ? 13.970 1.313 -36.340 1.00 87.62 120 ARG A O 1
ATOM 980 N N . LEU A 1 121 ? 14.183 0.823 -34.150 1.00 87.44 121 LEU A N 1
ATOM 981 C CA . LEU A 1 121 ? 13.397 1.962 -33.663 1.00 87.44 121 LEU A CA 1
ATOM 982 C C . LEU A 1 121 ? 14.047 3.303 -34.039 1.00 87.44 121 LEU A C 1
ATOM 984 O O . LEU A 1 121 ? 13.379 4.188 -34.577 1.00 87.44 121 LEU A O 1
ATOM 988 N N . ALA A 1 122 ? 15.364 3.432 -33.859 1.00 89.25 122 ALA A N 1
ATOM 989 C CA . ALA A 1 122 ? 16.101 4.635 -34.244 1.00 89.25 122 ALA A CA 1
ATOM 990 C C . ALA A 1 122 ? 16.047 4.895 -35.763 1.00 89.25 122 ALA A C 1
ATOM 992 O O . ALA A 1 122 ? 15.911 6.041 -36.203 1.00 89.25 122 ALA A O 1
ATOM 993 N N . ALA A 1 123 ? 16.126 3.846 -36.588 1.00 86.12 123 ALA A N 1
ATOM 994 C CA . ALA A 1 123 ? 16.010 3.961 -38.041 1.00 86.12 123 ALA A CA 1
ATOM 995 C C . ALA A 1 123 ? 14.595 4.381 -38.482 1.00 86.12 123 ALA A C 1
ATOM 997 O O . ALA A 1 123 ? 14.459 5.229 -39.371 1.00 86.12 123 ALA A O 1
ATOM 998 N N . ALA A 1 124 ? 13.554 3.838 -37.841 1.00 85.06 124 ALA A N 1
ATOM 999 C CA . ALA A 1 124 ? 12.166 4.232 -38.075 1.00 85.06 124 ALA A CA 1
ATOM 1000 C C . ALA A 1 124 ? 11.936 5.714 -37.723 1.00 85.06 124 ALA A C 1
ATOM 1002 O O . ALA A 1 124 ? 11.406 6.470 -38.542 1.00 85.06 124 ALA A O 1
ATOM 1003 N N . GLN A 1 125 ? 12.448 6.163 -36.573 1.00 87.25 125 GLN A N 1
ATOM 1004 C CA . GLN A 1 125 ? 12.362 7.560 -36.138 1.00 87.25 125 GLN A CA 1
ATOM 1005 C C . GLN A 1 125 ? 13.069 8.520 -37.112 1.00 87.25 125 GLN A C 1
ATOM 1007 O O . GLN A 1 125 ? 12.528 9.573 -37.457 1.00 87.25 125 GLN A O 1
ATOM 1012 N N . ARG A 1 126 ? 14.264 8.162 -37.608 1.00 84.75 126 ARG A N 1
ATOM 1013 C CA . ARG A 1 126 ? 15.008 8.992 -38.576 1.00 84.75 126 ARG A CA 1
ATOM 1014 C C . ARG A 1 126 ? 14.262 9.161 -39.897 1.00 84.75 126 ARG A C 1
ATOM 1016 O O . ARG A 1 126 ? 14.280 10.254 -40.461 1.00 84.75 126 ARG A O 1
ATOM 1023 N N . ARG A 1 127 ? 13.601 8.111 -40.401 1.00 81.19 127 ARG A N 1
ATOM 1024 C CA . ARG A 1 127 ? 12.769 8.216 -41.614 1.00 81.19 127 ARG A CA 1
ATOM 1025 C C . ARG A 1 127 ? 11.603 9.175 -41.400 1.00 81.19 127 ARG A C 1
ATOM 1027 O O . ARG A 1 127 ? 11.402 10.059 -42.227 1.00 81.19 127 ARG A O 1
ATOM 1034 N N . GLN A 1 128 ? 10.901 9.047 -40.276 1.00 82.88 128 GLN A N 1
ATOM 1035 C CA . GLN A 1 128 ? 9.780 9.923 -39.943 1.00 82.88 128 GLN A CA 1
ATOM 1036 C C . GLN A 1 128 ? 10.220 11.388 -39.808 1.00 82.88 128 GLN A C 1
ATOM 1038 O O . GLN A 1 128 ? 9.604 12.268 -40.401 1.00 82.88 128 GLN A O 1
ATOM 1043 N N . SER A 1 129 ? 11.336 11.652 -39.122 1.00 83.75 129 SER A N 1
ATOM 1044 C CA . SER A 1 129 ? 11.881 13.007 -38.970 1.00 83.75 129 SER A CA 1
ATOM 1045 C C . SER A 1 129 ? 12.260 13.651 -40.311 1.00 83.75 129 SER A C 1
ATOM 1047 O O . SER A 1 129 ? 11.963 14.824 -40.528 1.00 83.75 129 SER A O 1
ATOM 1049 N N . ARG A 1 130 ? 12.837 12.889 -41.253 1.00 84.94 130 ARG A N 1
ATOM 1050 C CA . ARG A 1 130 ? 13.168 13.397 -42.599 1.00 84.94 130 ARG A CA 1
ATOM 1051 C C . ARG A 1 130 ? 11.929 13.753 -43.416 1.00 84.94 130 ARG A C 1
ATOM 1053 O O . ARG A 1 130 ? 11.939 14.772 -44.098 1.00 84.94 130 ARG A O 1
ATOM 1060 N N . VAL A 1 131 ? 10.879 12.935 -43.345 1.00 86.88 131 VAL A N 1
ATOM 1061 C CA . VAL A 1 131 ? 9.608 13.219 -44.031 1.00 86.88 131 VAL A CA 1
ATOM 1062 C C . VAL A 1 131 ? 8.962 14.473 -43.446 1.00 86.88 131 VAL A C 1
ATOM 1064 O O . VAL A 1 131 ? 8.585 15.362 -44.202 1.00 86.88 131 VAL A O 1
ATOM 1067 N N . VAL A 1 132 ? 8.918 14.597 -42.116 1.00 88.94 132 VAL A N 1
ATOM 1068 C CA . VAL A 1 132 ? 8.394 15.796 -41.440 1.00 88.94 132 VAL A CA 1
ATOM 1069 C C . VAL A 1 132 ? 9.191 17.048 -41.825 1.00 88.94 132 VAL A C 1
ATOM 1071 O O . VAL A 1 132 ? 8.592 18.075 -42.128 1.00 88.94 132 VAL A O 1
ATOM 1074 N N . ALA A 1 133 ? 10.523 16.964 -41.887 1.00 88.88 133 ALA A N 1
ATOM 1075 C CA . ALA A 1 133 ? 11.370 18.086 -42.293 1.00 88.88 133 ALA A CA 1
ATOM 1076 C C . ALA A 1 133 ? 11.145 18.509 -43.757 1.00 88.88 133 ALA A C 1
ATOM 1078 O O . ALA A 1 133 ? 11.060 19.701 -44.038 1.00 88.88 133 ALA A O 1
ATOM 1079 N N . LEU A 1 134 ? 11.013 17.552 -44.685 1.00 93.06 134 LEU A N 1
ATOM 1080 C CA . LEU A 1 134 ? 10.727 17.843 -46.096 1.00 93.06 134 LEU A CA 1
ATOM 1081 C C . LEU A 1 134 ? 9.349 18.481 -46.284 1.00 93.06 134 LEU A C 1
ATOM 1083 O O . LEU A 1 134 ? 9.225 19.462 -47.015 1.00 93.06 134 LEU A O 1
ATOM 1087 N N . VAL A 1 135 ? 8.327 17.957 -45.602 1.00 93.06 135 VAL A N 1
ATOM 1088 C CA . VAL A 1 135 ? 6.976 18.537 -45.620 1.00 93.06 135 VAL A CA 1
ATOM 1089 C C . VAL A 1 135 ? 6.994 19.953 -45.042 1.00 93.06 135 VAL A C 1
ATOM 1091 O O . VAL A 1 135 ? 6.426 20.860 -45.643 1.00 93.06 135 VAL A O 1
ATOM 1094 N N . GLY A 1 136 ? 7.701 20.170 -43.928 1.00 92.38 136 GLY A N 1
ATOM 1095 C CA . GLY A 1 136 ? 7.875 21.497 -43.337 1.00 92.38 136 GLY A CA 1
ATOM 1096 C C . GLY A 1 136 ? 8.568 22.487 -44.278 1.00 92.38 136 GLY A C 1
ATOM 1097 O O . GLY A 1 136 ? 8.113 23.620 -44.405 1.00 92.38 136 GLY A O 1
ATOM 1098 N N . LEU A 1 137 ? 9.619 22.058 -44.988 1.00 95.44 137 LEU A N 1
ATOM 1099 C CA . LEU A 1 137 ? 10.320 22.892 -45.970 1.00 95.44 137 LEU A CA 1
ATOM 1100 C C . LEU A 1 137 ? 9.409 23.265 -47.150 1.00 95.44 137 LEU A C 1
ATOM 1102 O O . LEU A 1 137 ? 9.362 24.427 -47.541 1.00 95.44 137 LEU A O 1
ATOM 1106 N N . LEU A 1 138 ? 8.663 22.300 -47.698 1.00 95.38 138 LEU A N 1
ATOM 1107 C CA . LEU A 1 138 ? 7.718 22.546 -48.792 1.00 95.38 138 LEU A CA 1
ATOM 1108 C C . LEU A 1 138 ? 6.610 23.518 -48.377 1.00 95.38 138 LEU A C 1
ATOM 1110 O O . LEU A 1 138 ? 6.293 24.434 -49.133 1.00 95.38 138 LEU A O 1
ATOM 1114 N N . LEU A 1 139 ? 6.063 23.362 -47.168 1.00 95.31 139 LEU A N 1
ATOM 1115 C CA . LEU A 1 139 ? 5.082 24.298 -46.615 1.00 95.31 139 LEU A CA 1
ATOM 1116 C C . LEU A 1 139 ? 5.680 25.696 -46.424 1.00 95.31 139 LEU A C 1
ATOM 1118 O O . LEU A 1 139 ? 5.030 26.678 -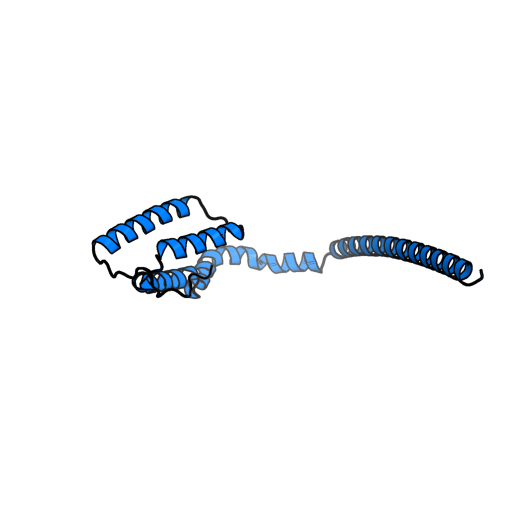46.768 1.00 95.31 139 LEU A O 1
ATOM 1122 N N . ALA A 1 140 ? 6.919 25.803 -45.937 1.00 93.75 140 ALA A N 1
ATOM 1123 C CA . ALA A 1 140 ? 7.600 27.088 -45.785 1.00 93.75 140 ALA A CA 1
ATOM 1124 C C . ALA A 1 140 ? 7.831 27.788 -47.135 1.00 93.75 140 ALA A C 1
ATOM 1126 O O . ALA A 1 140 ? 7.605 28.992 -47.244 1.00 93.75 140 ALA A O 1
ATOM 1127 N N . ILE A 1 141 ? 8.221 27.037 -48.174 1.00 96.06 141 ILE A N 1
ATOM 1128 C CA . ILE A 1 141 ? 8.370 27.559 -49.542 1.00 96.06 141 ILE A CA 1
ATOM 1129 C C . ILE A 1 141 ? 7.017 28.035 -50.084 1.00 96.06 141 ILE A C 1
ATOM 1131 O O . ILE A 1 141 ? 6.939 29.132 -50.631 1.00 96.06 141 ILE A O 1
ATOM 1135 N N . LEU A 1 142 ? 5.951 27.248 -49.904 1.00 96.06 142 LEU A N 1
ATOM 1136 C CA . LEU A 1 142 ? 4.606 27.593 -50.370 1.00 96.06 142 LEU A CA 1
ATOM 1137 C C . LEU A 1 142 ? 4.076 28.865 -49.691 1.00 96.06 142 LEU A C 1
ATOM 1139 O O . LEU A 1 142 ? 3.582 29.765 -50.366 1.00 96.06 142 LEU A O 1
ATOM 1143 N N . VAL A 1 143 ? 4.214 28.961 -48.365 1.00 95.44 143 VAL A N 1
ATOM 1144 C CA . VAL A 1 143 ? 3.801 30.142 -47.592 1.00 95.44 143 VAL A CA 1
ATOM 1145 C C . VAL A 1 143 ? 4.625 31.366 -47.987 1.00 95.44 143 VAL A C 1
ATOM 1147 O O . VAL A 1 143 ? 4.062 32.442 -48.173 1.00 95.44 143 VAL A O 1
ATOM 1150 N N . GLY A 1 144 ? 5.940 31.211 -48.164 1.00 93.94 144 GLY A N 1
ATOM 1151 C CA . GLY A 1 144 ? 6.809 32.289 -48.636 1.00 93.94 144 GLY A CA 1
ATOM 1152 C C . GLY A 1 144 ? 6.432 32.778 -50.036 1.00 93.94 144 GLY A C 1
ATOM 1153 O O . GLY A 1 144 ? 6.422 33.983 -50.283 1.00 93.94 144 GLY A O 1
ATOM 1154 N N . PHE A 1 145 ? 6.063 31.860 -50.933 1.00 95.00 145 PHE A N 1
ATOM 1155 C CA . PHE A 1 145 ? 5.611 32.185 -52.284 1.00 95.00 145 PHE A CA 1
ATOM 1156 C C . PHE A 1 145 ? 4.281 32.953 -52.286 1.00 95.00 145 PHE A C 1
ATOM 1158 O O . PHE A 1 145 ? 4.178 33.985 -52.946 1.00 95.00 145 PHE A O 1
ATOM 1165 N N . GLU A 1 146 ? 3.284 32.504 -51.516 1.00 92.88 146 GLU A N 1
ATOM 1166 C CA . GLU A 1 146 ? 2.003 33.217 -51.385 1.00 92.88 146 GLU A CA 1
ATOM 1167 C C . GLU A 1 146 ? 2.173 34.594 -50.721 1.00 92.88 146 GLU A C 1
ATOM 1169 O O . GLU A 1 146 ? 1.591 35.576 -51.178 1.00 92.88 146 GLU A O 1
ATOM 1174 N N . ALA A 1 147 ? 3.030 34.712 -49.701 1.00 91.94 147 ALA A N 1
ATOM 1175 C CA . ALA A 1 147 ? 3.328 35.997 -49.068 1.00 91.94 147 ALA A CA 1
ATOM 1176 C C . ALA A 1 147 ? 4.000 36.987 -50.038 1.00 91.94 147 ALA A C 1
ATOM 1178 O O . ALA A 1 147 ? 3.637 38.162 -50.068 1.00 91.94 147 ALA A O 1
ATOM 1179 N N . TRP A 1 148 ? 4.942 36.518 -50.864 1.00 92.00 148 TRP A N 1
ATOM 1180 C CA . TRP A 1 148 ? 5.571 37.342 -51.900 1.00 92.00 148 TRP A CA 1
ATOM 1181 C C . TRP A 1 148 ? 4.564 37.785 -52.967 1.00 92.00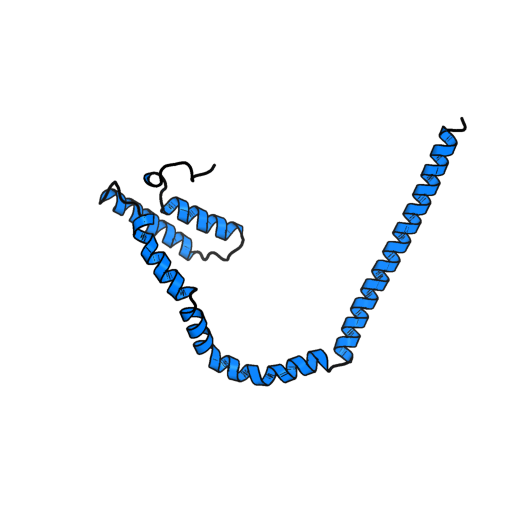 148 TRP A C 1
ATOM 1183 O O . TRP A 1 148 ? 4.557 38.951 -53.357 1.00 92.00 148 TRP A O 1
ATOM 1193 N N . ARG A 1 149 ? 3.660 36.887 -53.382 1.00 93.44 149 ARG A N 1
ATOM 1194 C CA . ARG A 1 149 ? 2.589 37.198 -54.339 1.00 93.44 149 ARG A CA 1
ATOM 1195 C C . ARG A 1 149 ? 1.630 38.271 -53.819 1.00 93.44 149 ARG A C 1
ATOM 1197 O O . ARG A 1 149 ? 1.185 39.103 -54.599 1.00 93.44 149 ARG A O 1
ATOM 1204 N N . LEU A 1 150 ? 1.312 38.249 -52.523 1.00 89.94 150 LEU A N 1
ATOM 1205 C CA . LEU A 1 150 ? 0.434 39.234 -51.881 1.00 89.94 150 LEU A CA 1
ATOM 1206 C C . LEU A 1 150 ? 1.116 40.589 -51.641 1.00 89.94 150 LEU A C 1
ATOM 1208 O O . LEU A 1 150 ? 0.433 41.605 -51.628 1.00 89.94 150 LEU A O 1
ATOM 1212 N N . ALA A 1 151 ? 2.437 40.615 -51.441 1.00 85.44 151 ALA A N 1
ATOM 1213 C CA . ALA A 1 151 ? 3.200 41.846 -51.214 1.00 85.44 151 ALA A CA 1
ATOM 1214 C C . ALA A 1 151 ? 3.672 42.537 -52.508 1.00 85.44 151 ALA A C 1
ATOM 1216 O O . ALA A 1 151 ? 4.018 43.715 -52.477 1.00 85.44 151 ALA A O 1
ATOM 1217 N N . GLY A 1 152 ? 3.740 41.802 -53.623 1.00 72.75 152 GLY A N 1
ATOM 1218 C CA . GLY A 1 152 ? 4.174 42.295 -54.935 1.00 72.75 152 GLY A CA 1
ATOM 1219 C C . GLY A 1 152 ? 3.042 42.713 -55.882 1.00 72.75 152 GLY A C 1
ATOM 1220 O O . GLY A 1 152 ? 3.301 42.848 -57.078 1.00 72.75 152 GLY A O 1
ATOM 1221 N N . GLY A 1 153 ? 1.814 42.857 -55.372 1.00 52.12 153 GLY A N 1
ATOM 1222 C CA . GLY A 1 153 ? 0.632 43.334 -56.099 1.00 52.12 153 GLY A CA 1
ATOM 1223 C C . GLY A 1 153 ? 0.229 44.745 -55.702 1.00 52.12 153 GLY A C 1
ATOM 1224 O O . GLY A 1 153 ? 0.422 45.096 -54.518 1.00 52.12 153 GLY A O 1
#

Radius of gyration: 32.19 Å; Cα contacts (8 Å, |Δi|>4): 36; chains: 1; bounding box: 56×65×80 Å

Foldseek 3Di:
DDPVPDDLQVDDPLVVVVVVVVVCVVVVDPDDPVVVVVSVVSVVVSVVVCVVPVSDDPCVVCVVVVVVVCCCCVNPVNVVVVCVVCVVVCVVCVVCVVVVVCCCVVDVVNVVVVVVVVVVVVVVVVVVVVVVVVVVVVVVVVVVVVVCVVVVD

Sequence (153 aa):
EPIFDKPLKDISFGKTLLRLFQTARRFEMEVQPQLVLLQKTLLNIEGLGRQLDPDLDLWKTAKPFLERWMNEQVGWRALVRHAREEAPGWAATLPQLPRLVHRALGTPDALAATRQELARLAAAQRRQSRVVALVGLLLAILVGFEAWRLAGG